Protein AF-A0ABD5AY60-F1 (afdb_monomer_lite)

pLDDT: mean 71.04, std 13.35, range [46.91, 95.56]

Sequence (109 aa):
MRAIISLFKIITLIFLLVILCYFVFKHVPVIKDAHWNPLNAYTQKNVDEEGYNIPPQGQKYVAEDNEILRNVPPNQARQFFNWIDKYEFMQVNAFSRMGYDNDYLIAER

InterPro domains:
  IPR032561 Protein of unknown function DUF4930 [PF16284] (26-108)

Radius of gyration: 26.91 Å; chains: 1; bounding box: 68×33×60 Å

Structure (mmCIF, N/CA/C/O backbone):
data_AF-A0ABD5AY60-F1
#
_entry.id   AF-A0ABD5AY60-F1
#
loop_
_atom_site.group_PDB
_atom_site.id
_atom_site.type_symbol
_atom_site.label_atom_id
_atom_site.label_alt_id
_atom_site.label_comp_id
_atom_site.label_asym_id
_atom_site.label_entity_id
_atom_site.label_seq_id
_atom_site.pdbx_PDB_ins_code
_atom_site.Cartn_x
_atom_site.Cartn_y
_atom_site.Cartn_z
_atom_site.occupancy
_atom_site.B_iso_or_equiv
_atom_site.auth_seq_id
_atom_site.auth_comp_id
_atom_site.auth_asym_id
_atom_site.auth_atom_id
_atom_site.pdbx_PDB_model_num
ATOM 1 N N . MET A 1 1 ? -41.419 8.955 35.424 1.00 60.62 1 MET A N 1
ATOM 2 C CA . MET A 1 1 ? -41.536 8.043 34.256 1.00 60.62 1 MET A CA 1
ATOM 3 C C . MET A 1 1 ? -41.484 8.756 32.905 1.00 60.62 1 MET A C 1
ATOM 5 O O . MET A 1 1 ? -40.620 8.396 32.122 1.00 60.62 1 MET A O 1
ATOM 9 N N . ARG A 1 2 ? -42.323 9.770 32.611 1.00 68.00 2 ARG A N 1
ATOM 10 C CA . ARG A 1 2 ? -42.321 10.446 31.288 1.00 68.00 2 ARG A CA 1
ATOM 11 C C . ARG A 1 2 ? -40.958 11.029 30.876 1.00 68.00 2 ARG A C 1
ATOM 13 O O . ARG A 1 2 ? -40.537 10.795 29.752 1.00 68.00 2 ARG A O 1
ATOM 20 N N . ALA A 1 3 ? -40.254 11.692 31.799 1.00 70.12 3 ALA A N 1
ATOM 21 C CA . ALA A 1 3 ? -38.938 12.286 31.535 1.00 70.12 3 ALA A CA 1
ATOM 22 C C . ALA A 1 3 ? -37.831 11.244 31.273 1.00 70.12 3 ALA A C 1
ATOM 24 O O . ALA A 1 3 ? -36.964 11.455 30.438 1.00 70.12 3 ALA A O 1
ATOM 25 N N . ILE A 1 4 ? -37.885 10.088 31.944 1.00 78.31 4 ILE A N 1
ATOM 26 C CA . ILE A 1 4 ? -36.923 8.987 31.752 1.00 78.31 4 ILE A CA 1
ATOM 27 C C . ILE A 1 4 ? -37.149 8.325 30.386 1.00 78.31 4 ILE A C 1
ATOM 29 O O . ILE A 1 4 ? -36.198 8.048 29.662 1.00 78.31 4 ILE A O 1
ATOM 33 N N . ILE A 1 5 ? -38.414 8.140 29.996 1.00 80.75 5 ILE A N 1
ATOM 34 C CA . ILE A 1 5 ? -38.780 7.583 28.687 1.00 80.75 5 ILE A CA 1
ATOM 35 C C . ILE A 1 5 ? -38.376 8.537 27.553 1.00 80.75 5 ILE A C 1
ATOM 37 O O . ILE A 1 5 ? -37.886 8.079 26.523 1.00 80.75 5 ILE A O 1
ATOM 41 N N . SER A 1 6 ? -38.537 9.857 27.719 1.00 78.94 6 SER A N 1
ATOM 42 C CA . SER A 1 6 ? -38.052 10.824 26.722 1.00 78.94 6 SER A CA 1
ATOM 43 C C . SER A 1 6 ? -36.527 10.843 26.622 1.00 78.94 6 SER A C 1
ATOM 45 O O . SER A 1 6 ? -36.001 10.971 25.522 1.00 78.94 6 SER A O 1
ATOM 47 N N . LEU A 1 7 ? -35.820 10.651 27.739 1.00 85.38 7 LEU A N 1
ATOM 48 C CA . LEU A 1 7 ? -34.358 10.552 27.760 1.00 85.38 7 LEU A CA 1
ATOM 49 C C . LEU A 1 7 ? -33.875 9.333 26.964 1.00 85.38 7 LEU A C 1
ATOM 51 O O . LEU A 1 7 ? -32.999 9.457 26.112 1.00 85.38 7 LEU A O 1
ATOM 55 N N . PHE A 1 8 ? -34.524 8.183 27.158 1.00 88.19 8 PHE A N 1
ATOM 56 C CA . PHE A 1 8 ? -34.232 6.968 26.396 1.00 88.19 8 PHE A CA 1
ATOM 57 C C . PHE A 1 8 ? -34.460 7.158 24.891 1.00 88.19 8 PHE A C 1
ATOM 59 O O . PHE A 1 8 ? -33.623 6.746 24.093 1.00 88.19 8 PHE A O 1
ATOM 66 N N . LYS A 1 9 ? -35.543 7.850 24.504 1.00 88.50 9 LYS A N 1
ATOM 67 C CA . LYS A 1 9 ? -35.836 8.173 23.097 1.00 88.50 9 LYS A CA 1
ATOM 68 C C . LYS A 1 9 ? -34.740 9.023 22.451 1.00 88.50 9 LYS A C 1
ATOM 70 O O . LYS A 1 9 ? -34.362 8.755 21.312 1.00 88.50 9 LYS A O 1
ATOM 75 N N . ILE A 1 10 ? -34.215 10.014 23.172 1.00 90.44 10 ILE A N 1
ATOM 76 C CA . ILE A 1 10 ? -33.127 10.873 22.681 1.00 90.44 10 ILE A CA 1
ATOM 77 C C . ILE A 1 10 ? -31.846 10.056 22.489 1.00 90.44 10 ILE A C 1
ATOM 79 O O . ILE A 1 10 ? -31.217 10.155 21.439 1.00 90.44 10 ILE A O 1
ATOM 83 N N . ILE A 1 11 ? -31.496 9.195 23.450 1.00 92.62 11 ILE A N 1
ATOM 84 C CA . ILE A 1 11 ? -30.321 8.317 23.334 1.00 92.62 11 ILE A CA 1
ATOM 85 C C . ILE A 1 11 ? -30.462 7.390 22.121 1.00 92.62 11 ILE A C 1
ATOM 87 O O . ILE A 1 11 ? -29.539 7.290 21.314 1.00 92.62 11 ILE A O 1
ATOM 91 N N . THR A 1 12 ? -31.626 6.757 21.941 1.00 92.44 12 THR A N 1
ATOM 92 C CA . THR A 1 12 ? -31.862 5.888 20.777 1.00 92.44 12 THR A CA 1
ATOM 93 C C . THR A 1 12 ? -31.796 6.646 19.455 1.00 92.44 12 THR A C 1
ATOM 95 O O . THR A 1 12 ? -31.283 6.106 18.482 1.00 92.44 12 THR A O 1
ATOM 98 N N . LEU A 1 13 ? -32.257 7.900 19.414 1.00 94.06 13 LEU A N 1
ATOM 99 C CA . LEU A 1 13 ? -32.186 8.739 18.218 1.00 94.06 13 LEU A CA 1
ATOM 100 C C . LEU A 1 13 ? -30.730 9.043 17.838 1.00 94.06 13 LEU A C 1
ATOM 102 O O . LEU A 1 13 ? -30.351 8.902 16.677 1.00 94.06 13 LEU A O 1
ATOM 106 N N . ILE A 1 14 ? -29.909 9.409 18.825 1.00 94.56 14 ILE A N 1
ATOM 107 C CA . ILE A 1 14 ? -28.476 9.664 18.630 1.00 94.56 14 ILE A CA 1
ATOM 108 C C . ILE A 1 14 ? -27.783 8.396 18.126 1.00 94.56 14 ILE A C 1
ATOM 110 O O . ILE A 1 14 ? -27.012 8.453 17.172 1.00 94.56 14 ILE A O 1
ATOM 114 N N . PHE A 1 15 ? -28.098 7.241 18.714 1.00 95.56 15 PHE A N 1
ATOM 115 C CA . PHE A 1 15 ? -27.517 5.965 18.302 1.00 95.56 15 PHE A CA 1
ATOM 116 C C . PHE A 1 15 ? -27.845 5.623 16.841 1.00 95.56 15 PHE A C 1
ATOM 118 O O . PHE A 1 15 ? -26.971 5.218 16.076 1.00 95.56 15 PHE A O 1
ATOM 125 N N . LEU A 1 16 ? -29.091 5.858 16.428 1.00 95.19 16 LEU A N 1
ATOM 126 C CA . LEU A 1 16 ? -29.543 5.637 15.055 1.00 95.19 16 LEU A CA 1
ATOM 127 C C . LEU A 1 16 ? -28.821 6.566 14.068 1.00 95.19 16 LEU A C 1
ATOM 129 O O . LEU A 1 16 ? -28.427 6.133 12.986 1.00 95.19 16 LEU A O 1
ATOM 133 N N . LEU A 1 17 ? -28.571 7.815 14.468 1.00 94.88 17 LEU A N 1
ATOM 134 C CA . LEU A 1 17 ? -27.812 8.781 13.675 1.00 94.88 17 LEU A CA 1
ATOM 135 C C . LEU A 1 17 ? -26.342 8.366 13.519 1.00 94.88 17 LEU A C 1
ATOM 137 O O . LEU A 1 17 ? -25.798 8.448 12.422 1.00 94.88 17 LEU A O 1
ATOM 141 N N . VAL A 1 18 ? -25.714 7.852 14.579 1.00 93.94 18 VAL A N 1
ATOM 142 C CA . VAL A 1 18 ? -24.339 7.326 14.514 1.00 93.94 18 VAL A CA 1
ATOM 143 C C . VAL A 1 18 ? -24.249 6.135 13.555 1.00 93.94 18 VAL A C 1
ATOM 145 O O . VAL A 1 18 ? -23.337 6.086 12.728 1.00 93.94 18 VAL A O 1
ATOM 148 N N . ILE A 1 19 ? -25.211 5.207 13.611 1.00 94.38 19 ILE A N 1
ATOM 149 C CA . ILE A 1 19 ? -25.277 4.073 12.675 1.00 94.38 19 ILE A CA 1
ATOM 150 C C . ILE A 1 19 ? -25.446 4.568 11.237 1.00 94.38 19 ILE A C 1
ATOM 152 O O . ILE A 1 19 ? -24.758 4.087 10.337 1.00 94.38 19 ILE A O 1
ATOM 156 N N . LEU A 1 20 ? -26.330 5.541 11.011 1.00 93.19 20 LEU A N 1
ATOM 157 C CA . LEU A 1 20 ? -26.532 6.129 9.690 1.00 93.19 20 LEU A CA 1
ATOM 158 C C . LEU A 1 20 ? -25.224 6.726 9.150 1.00 93.19 20 LEU A C 1
ATOM 160 O O . LEU A 1 20 ? -24.831 6.415 8.027 1.00 93.19 20 LEU A O 1
ATOM 164 N N . CYS A 1 21 ? -24.519 7.518 9.961 1.00 90.69 21 CYS A N 1
ATOM 165 C CA . CYS A 1 21 ? -23.216 8.075 9.599 1.00 90.69 21 CYS A CA 1
ATOM 166 C C . CYS A 1 21 ? -22.211 6.974 9.241 1.00 90.69 21 CYS A C 1
ATOM 168 O O . CYS A 1 21 ? -21.549 7.070 8.210 1.00 90.69 21 CYS A O 1
ATOM 170 N N . TYR A 1 22 ? -22.135 5.900 10.032 1.00 89.81 22 TYR A N 1
ATOM 171 C CA . TYR A 1 22 ? -21.273 4.754 9.730 1.00 89.81 22 TYR A CA 1
ATOM 172 C C . TYR A 1 22 ? -21.577 4.150 8.349 1.00 89.81 22 TYR A C 1
ATOM 174 O O . TYR A 1 22 ? -20.660 3.913 7.558 1.00 89.81 22 TYR A O 1
ATOM 182 N N . PHE A 1 23 ? -22.857 3.945 8.024 1.00 88.94 23 PHE A N 1
ATOM 183 C CA . PHE A 1 23 ? -23.264 3.431 6.714 1.00 88.94 23 PHE A CA 1
ATOM 184 C C . PHE A 1 23 ? -22.885 4.378 5.574 1.00 88.94 23 PHE A C 1
ATOM 186 O O . PHE A 1 23 ? -22.384 3.920 4.546 1.00 88.94 23 PHE A O 1
ATOM 193 N N . VAL A 1 24 ? -23.073 5.686 5.763 1.00 88.12 24 VAL A N 1
ATOM 194 C CA . VAL A 1 24 ? -22.691 6.711 4.783 1.00 88.12 24 VAL A CA 1
ATOM 195 C C . VAL A 1 24 ? -21.185 6.673 4.517 1.00 88.12 24 VAL A C 1
ATOM 197 O O . VAL A 1 24 ? -20.778 6.568 3.360 1.00 88.12 24 VAL A O 1
ATOM 200 N N . PHE A 1 25 ? -20.363 6.667 5.571 1.00 84.12 25 PHE A N 1
ATOM 201 C CA . PHE A 1 25 ? -18.904 6.590 5.451 1.00 84.12 25 PHE A CA 1
ATOM 202 C C . PHE A 1 25 ? -18.419 5.309 4.764 1.00 84.12 25 PHE A C 1
ATOM 204 O O . PHE A 1 25 ? -17.379 5.326 4.109 1.00 84.12 25 PHE A O 1
ATOM 211 N N . LYS A 1 26 ? -19.153 4.201 4.897 1.00 83.31 26 LYS A N 1
ATOM 212 C CA . LYS A 1 26 ? -18.753 2.898 4.352 1.00 83.31 26 LYS A CA 1
ATOM 213 C C . LYS A 1 26 ? -19.233 2.641 2.922 1.00 83.31 26 LYS A C 1
ATOM 215 O O . LYS A 1 26 ? -18.525 1.991 2.156 1.00 83.31 26 LYS A O 1
ATOM 220 N N . HIS A 1 27 ? -20.436 3.091 2.566 1.00 83.00 27 HIS A N 1
ATOM 221 C CA . HIS A 1 27 ? -21.110 2.654 1.336 1.00 83.00 27 HIS A CA 1
ATOM 222 C C . HIS A 1 27 ? -21.262 3.737 0.266 1.00 83.00 27 HIS A C 1
ATOM 224 O O . HIS A 1 27 ? -21.440 3.390 -0.901 1.00 83.00 27 HIS A O 1
ATOM 230 N N . VAL A 1 28 ? -21.181 5.026 0.611 1.00 85.75 28 VAL A N 1
ATOM 231 C CA . VAL A 1 28 ? -21.293 6.100 -0.387 1.00 85.75 28 VAL A CA 1
ATOM 232 C C . VAL A 1 28 ? -19.946 6.269 -1.094 1.00 85.75 28 VAL A C 1
ATOM 234 O O . VAL A 1 28 ? -18.992 6.658 -0.430 1.00 85.75 28 VAL A O 1
ATOM 237 N N . PRO A 1 29 ? -19.831 6.037 -2.415 1.00 72.88 29 PRO A N 1
ATOM 238 C CA . PRO A 1 29 ? -18.540 5.982 -3.110 1.00 72.88 29 PRO A CA 1
ATOM 239 C C . PRO A 1 29 ? -17.716 7.273 -2.971 1.00 72.88 29 PRO A C 1
ATOM 241 O O . PRO A 1 29 ? -16.550 7.215 -2.605 1.00 72.88 29 PRO A O 1
ATOM 244 N N . VAL A 1 30 ? -18.347 8.446 -3.120 1.00 79.25 30 VAL A N 1
ATOM 245 C CA . VAL A 1 30 ? -17.686 9.763 -2.975 1.00 79.25 30 VAL A CA 1
ATOM 246 C C . VAL A 1 30 ? -17.052 9.962 -1.592 1.00 79.25 30 VAL A C 1
ATOM 248 O O . VAL A 1 30 ? -16.033 10.631 -1.466 1.00 79.25 30 VAL A O 1
ATOM 251 N N . ILE A 1 31 ? -17.658 9.393 -0.547 1.00 77.25 31 ILE A N 1
ATOM 252 C CA . ILE A 1 31 ? -17.216 9.558 0.844 1.00 77.25 31 ILE A CA 1
ATOM 253 C C . ILE A 1 31 ? -16.280 8.413 1.244 1.00 77.25 31 ILE A C 1
ATOM 255 O O . ILE A 1 31 ? -15.279 8.635 1.921 1.00 77.25 31 ILE A O 1
ATOM 259 N N . LYS A 1 32 ? -16.571 7.189 0.797 1.00 75.81 32 LYS A N 1
ATOM 260 C CA . LYS A 1 32 ? -15.767 5.984 1.021 1.00 75.81 32 LYS A CA 1
ATOM 261 C C . LYS A 1 32 ? -14.341 6.170 0.503 1.00 75.81 32 LYS A C 1
ATOM 263 O O . LYS A 1 32 ? -13.400 5.864 1.224 1.00 75.81 32 LYS A O 1
ATOM 268 N N . ASP A 1 33 ? -14.199 6.733 -0.695 1.00 74.12 33 ASP A N 1
ATOM 269 C CA . ASP A 1 33 ? -12.903 6.911 -1.358 1.00 74.12 33 ASP A CA 1
ATOM 270 C C . ASP A 1 33 ? -12.220 8.249 -0.996 1.00 74.12 33 ASP A C 1
ATOM 272 O O . ASP A 1 33 ? -11.126 8.548 -1.474 1.00 74.12 33 ASP A O 1
ATOM 276 N N . ALA A 1 34 ? -12.827 9.064 -0.122 1.00 77.56 34 ALA A N 1
ATOM 277 C CA . ALA A 1 34 ? -12.248 10.333 0.306 1.00 77.56 34 ALA A CA 1
ATOM 278 C C . ALA A 1 34 ? -11.008 10.136 1.203 1.00 77.56 34 ALA A C 1
ATOM 280 O O . ALA A 1 34 ? -10.984 9.267 2.077 1.00 77.56 34 ALA A O 1
ATOM 281 N N . HIS A 1 35 ? -9.989 10.993 1.038 1.00 69.50 35 HIS A N 1
ATOM 282 C CA . HIS A 1 35 ? -8.725 10.950 1.803 1.00 69.50 35 HIS A CA 1
ATOM 283 C C . HIS A 1 35 ? -8.867 11.377 3.285 1.00 69.50 35 HIS A C 1
ATOM 285 O O . HIS A 1 35 ? -7.960 11.209 4.087 1.00 69.50 35 HIS A O 1
ATOM 291 N N . TRP A 1 36 ? -10.011 11.918 3.691 1.00 79.06 36 TRP A N 1
ATOM 292 C CA . TRP A 1 36 ? -10.261 12.271 5.093 1.00 79.06 36 TRP A CA 1
ATOM 293 C C . TRP A 1 36 ? -11.112 11.229 5.830 1.00 79.06 36 TRP A C 1
ATOM 295 O O . TRP A 1 36 ? -11.373 11.394 7.020 1.00 79.06 36 TRP A O 1
ATOM 305 N N . ASN A 1 37 ? -11.586 10.179 5.146 1.00 80.50 37 ASN A N 1
ATOM 306 C CA . ASN A 1 37 ? -12.520 9.229 5.736 1.00 80.50 37 ASN A CA 1
ATOM 307 C C . ASN A 1 37 ? -11.798 8.289 6.721 1.00 80.50 37 ASN A C 1
ATOM 309 O O . ASN A 1 37 ? -10.996 7.462 6.294 1.00 80.50 37 ASN A O 1
ATOM 313 N N . PRO A 1 38 ? -12.119 8.337 8.026 1.00 69.69 38 PRO A N 1
ATOM 314 C CA . PRO A 1 38 ? -11.440 7.530 9.041 1.00 69.69 38 PRO A CA 1
ATOM 315 C C . PRO A 1 38 ? -11.739 6.026 8.935 1.00 69.69 38 PRO A C 1
ATOM 317 O O . PRO A 1 38 ? -11.028 5.221 9.529 1.00 69.69 38 PRO A O 1
ATOM 320 N N . LEU A 1 39 ? -12.796 5.635 8.210 1.00 76.88 39 LEU A N 1
ATOM 321 C CA . LEU A 1 39 ? -13.114 4.231 7.923 1.00 76.88 39 LEU A CA 1
ATOM 322 C C . LEU A 1 39 ? -12.455 3.724 6.638 1.00 76.88 39 LEU A C 1
ATOM 324 O O . LEU A 1 39 ? -12.512 2.522 6.363 1.00 76.88 39 LEU A O 1
ATOM 328 N N . ASN A 1 40 ? -11.858 4.616 5.846 1.00 70.12 40 ASN A N 1
ATOM 329 C CA . ASN A 1 40 ? -11.044 4.214 4.718 1.00 70.12 40 ASN A CA 1
ATOM 330 C C . ASN A 1 40 ? -9.751 3.649 5.303 1.00 70.12 40 ASN A C 1
ATOM 332 O O . ASN A 1 40 ? -8.871 4.379 5.756 1.00 70.12 40 ASN A O 1
ATOM 336 N N . ALA A 1 41 ? -9.675 2.320 5.376 1.00 59.34 41 ALA A N 1
ATOM 337 C CA . ALA A 1 41 ? -8.415 1.649 5.604 1.00 59.34 41 ALA A CA 1
ATOM 338 C C . ALA A 1 41 ? -7.554 1.974 4.387 1.00 59.34 41 ALA A C 1
ATOM 340 O O . ALA A 1 41 ? -7.622 1.277 3.373 1.00 59.34 41 ALA A O 1
ATOM 341 N N . TYR A 1 42 ? -6.778 3.056 4.481 1.00 54.12 42 TYR A N 1
ATOM 342 C CA . TYR A 1 42 ? -5.660 3.288 3.593 1.00 54.12 42 TYR A CA 1
ATOM 343 C C . TYR A 1 42 ? -4.803 2.036 3.707 1.00 54.12 42 TYR A C 1
ATOM 345 O O . TYR A 1 42 ? -3.957 1.896 4.587 1.00 54.12 42 TYR A O 1
ATOM 353 N N . THR A 1 43 ? -5.006 1.106 2.780 1.00 52.72 43 THR A N 1
ATOM 354 C CA . THR A 1 43 ? -3.853 0.439 2.220 1.00 52.72 43 THR A CA 1
ATOM 355 C C . THR A 1 43 ? -3.089 1.612 1.643 1.00 52.72 43 THR A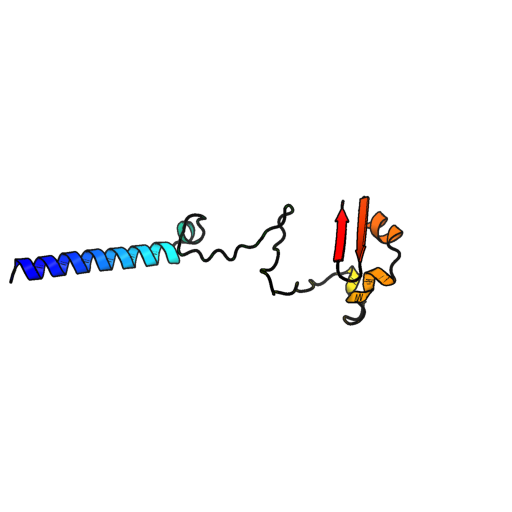 C 1
ATOM 357 O O . THR A 1 43 ? -3.459 2.113 0.581 1.00 52.72 43 THR A O 1
ATOM 360 N N . GLN A 1 44 ? -2.154 2.171 2.419 1.00 49.34 44 GLN A N 1
ATOM 361 C CA . GLN A 1 44 ? -1.128 3.035 1.876 1.00 49.34 44 GLN A CA 1
ATOM 362 C C . GLN A 1 44 ? -0.497 2.178 0.790 1.00 49.34 44 GLN A C 1
ATOM 364 O O . GLN A 1 44 ? 0.344 1.321 1.050 1.00 49.34 44 GLN A O 1
ATOM 369 N N . LYS A 1 45 ? -1.003 2.330 -0.432 1.00 53.00 45 LYS A N 1
ATOM 370 C CA . LYS A 1 45 ? -0.234 2.051 -1.618 1.00 53.00 45 LYS A CA 1
ATOM 371 C C . LYS A 1 45 ? 0.877 3.066 -1.477 1.00 53.00 45 LYS A C 1
ATOM 373 O O . LYS A 1 45 ? 0.650 4.253 -1.678 1.00 53.00 45 LYS A O 1
ATOM 378 N N . ASN A 1 46 ? 1.994 2.627 -0.913 1.00 53.81 46 ASN A N 1
ATOM 379 C CA . ASN A 1 46 ? 3.205 3.413 -0.950 1.00 53.81 46 ASN A CA 1
ATOM 380 C C . ASN A 1 46 ? 3.471 3.527 -2.439 1.00 53.81 46 ASN A C 1
ATOM 382 O O . ASN A 1 46 ? 3.714 2.521 -3.085 1.00 53.81 46 ASN A O 1
ATOM 386 N N . VAL A 1 47 ? 3.202 4.687 -3.010 1.00 57.19 47 VAL A N 1
ATOM 387 C CA . VAL A 1 47 ? 3.421 4.904 -4.428 1.00 57.19 47 VAL A CA 1
ATOM 388 C C . VAL A 1 47 ? 4.791 5.550 -4.527 1.00 57.19 47 VAL A C 1
ATOM 390 O O . VAL A 1 47 ? 5.062 6.478 -3.762 1.00 57.19 47 VAL A O 1
ATOM 393 N N . ASP A 1 48 ? 5.674 5.019 -5.367 1.00 58.28 48 ASP A N 1
ATOM 394 C CA . ASP A 1 48 ? 6.947 5.689 -5.625 1.00 58.28 48 ASP A CA 1
ATOM 395 C C . ASP A 1 48 ? 6.728 7.006 -6.392 1.00 58.28 48 ASP A C 1
ATOM 397 O O . ASP A 1 48 ? 5.610 7.346 -6.793 1.00 58.28 48 ASP A O 1
ATOM 401 N N . GLU A 1 49 ? 7.804 7.773 -6.572 1.00 51.56 49 GLU A N 1
ATOM 402 C CA . GLU A 1 49 ? 7.779 9.065 -7.272 1.00 51.56 49 GLU A CA 1
ATOM 403 C C . GLU A 1 49 ? 7.291 8.951 -8.732 1.00 51.56 49 GLU A C 1
ATOM 405 O O . GLU A 1 49 ? 6.883 9.952 -9.322 1.00 51.56 49 GLU A O 1
ATOM 410 N N . GLU A 1 50 ? 7.262 7.738 -9.292 1.00 50.47 50 GLU A N 1
ATOM 411 C CA . GLU A 1 50 ? 6.832 7.436 -10.658 1.00 50.47 50 GLU A CA 1
ATOM 412 C C . GLU A 1 50 ? 5.401 6.872 -10.749 1.00 50.47 50 GLU A C 1
ATOM 414 O O . GLU A 1 50 ? 4.875 6.689 -11.850 1.00 50.47 50 GLU A O 1
ATOM 419 N N . GLY A 1 51 ? 4.719 6.651 -9.620 1.00 51.78 51 GLY A N 1
ATOM 420 C CA . GLY A 1 51 ? 3.328 6.196 -9.605 1.00 51.78 51 GLY A CA 1
ATOM 421 C C . GLY A 1 51 ? 3.135 4.678 -9.465 1.00 51.78 51 GLY A C 1
ATOM 422 O O . GLY A 1 51 ? 1.996 4.205 -9.571 1.00 51.78 51 GLY A O 1
ATOM 423 N N . TYR A 1 52 ? 4.189 3.906 -9.190 1.00 54.62 52 TYR A N 1
ATOM 424 C CA . TYR A 1 52 ? 4.101 2.455 -9.006 1.00 54.62 52 TYR A CA 1
ATOM 425 C C . TYR A 1 52 ? 3.803 2.058 -7.562 1.00 54.62 52 TYR A C 1
ATOM 427 O O . TYR A 1 52 ? 4.304 2.634 -6.600 1.00 54.62 52 TYR A O 1
ATOM 435 N N . ASN A 1 53 ? 2.979 1.018 -7.404 1.00 58.44 53 ASN A N 1
ATOM 436 C CA . ASN A 1 53 ? 2.585 0.506 -6.094 1.00 58.44 53 ASN A CA 1
ATOM 437 C C . ASN A 1 53 ? 3.738 -0.276 -5.447 1.00 58.44 53 ASN A C 1
ATOM 439 O O . ASN A 1 53 ? 3.985 -1.431 -5.792 1.00 58.44 53 ASN A O 1
ATOM 443 N N . ILE A 1 54 ? 4.380 0.321 -4.453 1.00 60.69 54 ILE A N 1
ATOM 444 C CA . ILE A 1 54 ? 5.326 -0.330 -3.553 1.00 60.69 54 ILE A CA 1
ATOM 445 C C . ILE A 1 54 ? 4.528 -1.249 -2.607 1.00 60.69 54 ILE A C 1
ATOM 447 O O . ILE A 1 54 ? 3.632 -0.783 -1.885 1.00 60.69 54 ILE A O 1
ATOM 451 N N . PRO A 1 55 ? 4.831 -2.558 -2.578 1.00 54.78 55 PRO A N 1
ATOM 452 C CA . PRO A 1 55 ? 4.188 -3.489 -1.666 1.00 54.78 55 PRO A CA 1
ATOM 453 C C . PRO A 1 55 ? 4.454 -3.091 -0.206 1.00 54.78 55 PRO A C 1
ATOM 455 O O . PRO A 1 55 ? 5.564 -2.669 0.132 1.00 54.78 55 PRO A O 1
ATOM 458 N N . PRO A 1 56 ? 3.475 -3.246 0.700 1.00 56.75 56 PRO A N 1
ATOM 459 C CA . PRO A 1 56 ? 3.711 -3.041 2.124 1.00 56.75 56 PRO A CA 1
ATOM 460 C C . PRO A 1 56 ? 4.779 -4.023 2.636 1.00 56.75 56 PRO A C 1
ATOM 462 O O . PRO A 1 56 ? 4.879 -5.157 2.158 1.00 56.75 56 PRO A O 1
ATOM 465 N N . GLN A 1 57 ? 5.584 -3.576 3.607 1.00 52.78 57 GLN A N 1
ATOM 466 C CA . GLN A 1 57 ? 6.722 -4.327 4.153 1.00 52.78 57 GLN A CA 1
ATOM 467 C C . GLN A 1 57 ? 6.350 -5.793 4.443 1.00 52.78 57 GLN A C 1
ATOM 469 O O . GLN A 1 57 ? 5.431 -6.074 5.209 1.00 52.78 57 GLN A O 1
ATOM 474 N N . GLY A 1 58 ? 7.072 -6.727 3.812 1.00 54.00 58 GLY A N 1
ATOM 475 C CA . GLY A 1 58 ? 6.853 -8.174 3.937 1.00 54.00 58 GLY A CA 1
ATOM 476 C C . GLY A 1 58 ? 6.093 -8.831 2.778 1.00 54.00 58 GLY A C 1
ATOM 477 O O . GLY A 1 58 ? 6.045 -10.061 2.719 1.00 54.00 58 GLY A O 1
ATOM 478 N N . GLN A 1 59 ? 5.544 -8.063 1.832 1.00 50.66 59 GLN A N 1
ATOM 479 C CA . GLN A 1 59 ? 4.974 -8.611 0.597 1.00 50.66 59 GLN A CA 1
ATOM 480 C C . GLN A 1 59 ? 6.026 -8.669 -0.517 1.00 50.66 59 GLN A C 1
ATOM 482 O O . GLN A 1 59 ? 6.779 -7.725 -0.740 1.00 50.66 59 GLN A O 1
ATOM 487 N N . LYS A 1 60 ? 6.099 -9.813 -1.205 1.00 50.91 60 LYS A N 1
ATOM 488 C CA . LYS A 1 60 ? 7.000 -10.018 -2.346 1.00 50.91 60 LYS A CA 1
ATOM 489 C C . LYS A 1 60 ? 6.370 -9.407 -3.592 1.00 50.91 60 LYS A C 1
ATOM 491 O O . LYS A 1 60 ? 5.176 -9.593 -3.813 1.00 50.91 60 LYS A O 1
ATOM 496 N N . TYR A 1 61 ? 7.178 -8.746 -4.417 1.00 53.75 61 TYR A N 1
ATOM 497 C CA . TYR A 1 61 ? 6.775 -8.388 -5.773 1.00 53.75 61 TYR A CA 1
ATOM 498 C C . TYR A 1 61 ? 6.293 -9.646 -6.500 1.00 53.75 61 TYR A C 1
ATOM 500 O O . TYR A 1 61 ? 6.973 -10.678 -6.495 1.00 53.75 61 TYR A O 1
ATOM 508 N N . VAL A 1 62 ? 5.100 -9.575 -7.087 1.00 55.47 62 VAL A N 1
ATOM 509 C CA . VAL A 1 62 ? 4.655 -10.585 -8.043 1.00 55.47 62 VAL A CA 1
ATOM 510 C C . VAL A 1 62 ? 5.344 -10.228 -9.350 1.00 55.47 62 VAL A C 1
ATOM 512 O O . VAL A 1 62 ? 5.171 -9.11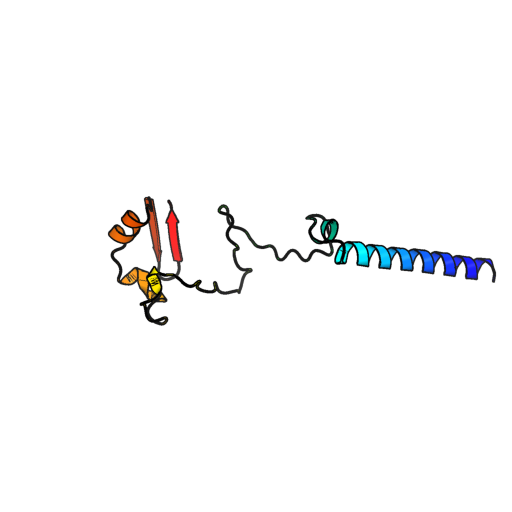8 -9.843 1.00 55.47 62 VAL A O 1
ATOM 515 N N . ALA A 1 63 ? 6.182 -11.130 -9.858 1.00 56.84 63 ALA A N 1
ATOM 516 C CA . ALA A 1 63 ? 6.788 -10.948 -11.167 1.00 56.84 63 ALA A CA 1
ATOM 517 C C . ALA A 1 63 ? 5.660 -10.910 -12.202 1.00 56.84 63 ALA A C 1
ATOM 519 O O .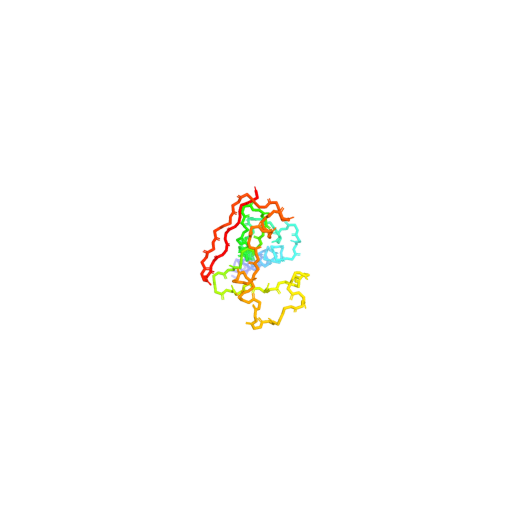 ALA A 1 63 ? 4.944 -11.896 -12.370 1.00 56.84 63 ALA A O 1
ATOM 520 N N . GLU A 1 64 ? 5.467 -9.751 -12.821 1.00 60.47 64 GLU A N 1
ATOM 521 C CA . GLU A 1 64 ? 4.533 -9.581 -13.927 1.00 60.47 64 GLU A CA 1
ATOM 522 C C . GLU A 1 64 ? 5.068 -10.316 -15.161 1.00 60.47 64 GLU A C 1
ATOM 524 O O . GLU A 1 64 ? 6.284 -10.491 -15.312 1.00 60.47 64 GLU A O 1
ATOM 529 N N . ASP A 1 65 ? 4.166 -10.769 -16.032 1.00 60.91 65 ASP A N 1
ATOM 530 C CA . ASP A 1 65 ? 4.554 -11.444 -17.268 1.00 60.91 65 ASP A CA 1
ATOM 531 C C . ASP A 1 65 ? 5.378 -10.482 -18.134 1.00 60.91 65 ASP A C 1
ATOM 533 O O . ASP A 1 65 ? 4.867 -9.518 -18.701 1.00 60.91 65 ASP A O 1
ATOM 537 N N . ASN A 1 66 ? 6.682 -10.743 -18.219 1.00 64.88 66 ASN A N 1
ATOM 538 C CA . ASN A 1 66 ? 7.624 -9.925 -18.966 1.00 64.88 66 ASN A CA 1
ATOM 539 C C . ASN A 1 66 ? 8.029 -10.647 -20.254 1.00 64.88 66 ASN A C 1
ATOM 541 O O . ASN A 1 66 ? 8.556 -11.763 -20.216 1.00 64.88 66 ASN A O 1
ATOM 545 N N . GLU A 1 67 ? 7.839 -9.989 -21.397 1.00 70.94 67 GLU A N 1
ATOM 546 C CA . GLU A 1 67 ? 8.218 -10.517 -22.710 1.00 70.94 67 GLU A CA 1
ATOM 547 C C . GLU A 1 67 ? 9.711 -10.874 -22.804 1.00 70.94 67 GLU A C 1
ATOM 549 O O . GLU A 1 67 ? 10.066 -11.854 -23.461 1.00 70.94 67 GLU A O 1
ATOM 554 N N . ILE A 1 68 ? 10.571 -10.149 -22.084 1.00 68.62 68 ILE A N 1
ATOM 555 C CA . ILE A 1 68 ? 12.023 -10.371 -22.011 1.00 68.62 68 ILE A CA 1
ATOM 556 C C . ILE A 1 68 ? 12.341 -11.694 -21.298 1.00 68.62 68 ILE A C 1
ATOM 558 O O . ILE A 1 68 ? 13.263 -12.413 -21.681 1.00 68.62 68 ILE A O 1
ATOM 562 N N . LEU A 1 69 ? 11.557 -12.044 -20.273 1.00 71.50 69 LEU A N 1
ATOM 563 C CA . LEU A 1 69 ? 11.757 -13.248 -19.460 1.00 71.50 69 LEU A CA 1
ATOM 564 C C . LEU A 1 69 ? 10.894 -14.430 -19.921 1.00 71.50 69 LEU A C 1
ATOM 566 O O . LEU A 1 69 ? 11.006 -15.516 -19.356 1.00 71.50 69 LEU A O 1
ATOM 570 N N . ARG A 1 70 ? 10.076 -14.263 -20.970 1.00 73.94 70 ARG A N 1
ATOM 571 C CA . ARG A 1 70 ? 9.109 -15.273 -21.437 1.00 73.94 70 ARG A CA 1
ATOM 572 C C . ARG A 1 70 ? 9.748 -16.617 -21.795 1.00 73.94 70 ARG A C 1
ATOM 574 O O . ARG A 1 70 ? 9.125 -17.660 -21.629 1.00 73.94 70 ARG A O 1
ATOM 581 N N . ASN A 1 71 ? 10.991 -16.587 -22.273 1.00 77.00 71 ASN A N 1
ATOM 582 C CA . ASN A 1 71 ? 11.751 -17.777 -22.663 1.00 77.00 71 ASN A CA 1
ATOM 583 C C . ASN A 1 71 ? 12.813 -18.176 -21.623 1.00 77.00 71 ASN A C 1
ATOM 585 O O . ASN A 1 71 ? 13.633 -19.055 -21.885 1.00 77.00 71 ASN A O 1
ATOM 589 N N . VAL A 1 72 ? 12.827 -17.525 -20.458 1.00 74.44 72 VAL A N 1
ATOM 590 C CA . VAL A 1 72 ? 13.801 -17.772 -19.397 1.00 74.44 72 VAL A CA 1
ATOM 591 C C . VAL A 1 72 ? 13.161 -18.679 -18.344 1.00 74.44 72 VAL A C 1
ATOM 593 O O . VAL A 1 72 ? 12.105 -18.340 -17.807 1.00 74.44 72 VAL A O 1
ATOM 596 N N . PRO A 1 73 ? 13.776 -19.823 -17.991 1.00 76.50 73 PRO A N 1
ATOM 597 C CA . PRO A 1 73 ? 13.279 -20.654 -16.904 1.00 76.50 73 PRO A CA 1
ATOM 598 C C . PRO A 1 73 ? 13.142 -19.839 -15.605 1.00 76.50 73 PRO A C 1
ATOM 600 O O . PRO A 1 73 ? 14.080 -19.122 -15.249 1.00 76.50 73 PRO A O 1
ATOM 603 N N . PRO A 1 74 ? 12.053 -19.986 -14.827 1.00 69.94 74 PRO A N 1
ATOM 604 C CA . PRO A 1 74 ? 11.837 -19.195 -13.608 1.00 69.94 74 PRO A CA 1
ATOM 605 C C . PRO A 1 74 ? 12.998 -19.264 -12.604 1.00 69.94 74 PRO A C 1
ATOM 607 O O . PRO A 1 74 ? 13.337 -18.279 -11.952 1.00 69.94 74 PRO A O 1
ATOM 610 N N . ASN A 1 75 ? 13.664 -20.420 -12.523 1.00 71.50 75 ASN A N 1
ATOM 611 C CA . ASN A 1 75 ? 14.827 -20.629 -11.656 1.00 71.50 75 ASN A CA 1
ATOM 612 C C . ASN A 1 75 ? 16.073 -19.847 -12.112 1.00 71.50 75 ASN A C 1
ATOM 614 O O . ASN A 1 75 ? 16.942 -19.563 -11.294 1.00 71.50 75 ASN A O 1
ATOM 618 N N . GLN A 1 76 ? 16.158 -19.494 -13.398 1.00 69.12 76 GLN A N 1
ATOM 619 C CA . GLN A 1 76 ? 17.248 -18.714 -13.998 1.00 69.12 76 GLN A CA 1
ATOM 620 C C . GLN A 1 76 ? 16.900 -17.227 -14.125 1.00 69.12 76 GLN A C 1
ATOM 622 O O . GLN A 1 76 ? 17.803 -16.399 -14.222 1.00 69.12 76 GLN A O 1
ATOM 627 N N . ALA A 1 77 ? 15.614 -16.870 -14.058 1.00 71.88 77 ALA A N 1
ATOM 628 C CA . ALA A 1 77 ? 15.150 -15.487 -14.146 1.00 71.88 77 ALA A CA 1
ATOM 629 C C . ALA A 1 77 ? 15.777 -14.591 -13.065 1.00 71.88 77 ALA A C 1
ATOM 631 O O . ALA A 1 77 ? 16.137 -13.452 -13.340 1.00 71.88 77 ALA A O 1
ATOM 632 N N . ARG A 1 78 ? 16.023 -15.127 -11.860 1.00 68.69 78 ARG A N 1
ATOM 633 C CA . ARG A 1 78 ? 16.741 -14.400 -10.792 1.00 68.69 78 ARG A CA 1
ATOM 634 C C . ARG A 1 78 ? 18.173 -14.035 -11.160 1.00 68.69 78 ARG A C 1
ATOM 636 O O . ARG A 1 78 ? 18.707 -13.066 -10.644 1.00 68.69 78 ARG A O 1
ATOM 643 N N . GLN A 1 79 ? 18.794 -14.826 -12.025 1.00 72.88 79 GLN A N 1
ATOM 644 C CA . GLN A 1 79 ? 20.151 -14.594 -12.484 1.00 72.88 79 GLN A CA 1
ATOM 645 C C . GLN A 1 79 ? 20.179 -13.857 -13.818 1.00 72.88 79 GLN A C 1
ATOM 647 O O . GLN A 1 79 ? 21.276 -13.631 -14.288 1.00 72.88 79 GLN A O 1
ATOM 652 N N . PHE A 1 80 ? 19.042 -13.475 -14.425 1.00 76.00 80 PHE A N 1
ATOM 653 C CA . PHE A 1 80 ? 18.951 -12.828 -15.749 1.00 76.00 80 PHE A CA 1
ATOM 654 C C . PHE A 1 80 ? 20.056 -11.790 -16.002 1.00 76.00 80 PHE A C 1
ATOM 656 O O . PHE A 1 80 ? 20.828 -11.897 -16.952 1.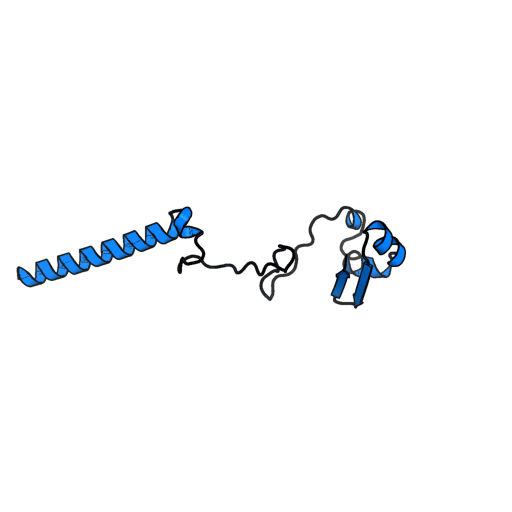00 76.00 80 PHE A O 1
ATOM 663 N N . PHE A 1 81 ? 20.222 -10.853 -15.072 1.00 73.25 81 PHE A N 1
ATOM 664 C CA . PHE A 1 81 ? 21.217 -9.789 -15.185 1.00 73.25 81 PHE A CA 1
ATOM 665 C C . PHE A 1 81 ? 22.680 -10.262 -15.113 1.00 73.25 81 PHE A C 1
ATOM 667 O O . PHE A 1 81 ? 23.571 -9.503 -15.469 1.00 73.25 81 PHE A O 1
ATOM 674 N N . ASN A 1 82 ? 22.967 -11.494 -14.693 1.00 74.12 82 ASN A N 1
ATOM 675 C CA . ASN A 1 82 ? 24.330 -12.033 -14.629 1.00 74.12 82 ASN A CA 1
ATOM 676 C C . ASN A 1 82 ? 24.856 -12.546 -15.976 1.00 74.12 82 ASN A C 1
ATOM 678 O O . ASN A 1 82 ? 26.065 -12.707 -16.113 1.00 74.12 82 ASN A O 1
ATOM 682 N N . TRP A 1 83 ? 23.983 -12.822 -16.948 1.00 75.88 83 TRP A N 1
ATOM 683 C CA . TRP A 1 83 ? 24.360 -13.438 -18.231 1.00 75.88 83 TRP A CA 1
ATOM 684 C C . TRP A 1 83 ? 23.980 -12.609 -19.456 1.00 75.88 83 TRP A C 1
ATOM 686 O O . TRP A 1 83 ? 24.435 -12.933 -20.550 1.00 75.88 83 TRP A O 1
ATOM 696 N N . ILE A 1 84 ? 23.205 -11.534 -19.299 1.00 78.50 84 ILE A N 1
ATOM 697 C CA . ILE A 1 84 ? 22.990 -10.566 -20.380 1.00 78.50 84 ILE A CA 1
ATOM 698 C C . ILE A 1 84 ? 24.141 -9.563 -20.480 1.00 78.50 84 ILE A C 1
ATOM 700 O O . ILE A 1 84 ? 24.763 -9.204 -19.474 1.00 78.50 84 ILE A O 1
ATOM 704 N N . ASP A 1 85 ? 24.362 -9.039 -21.685 1.00 81.38 85 ASP A N 1
ATOM 705 C CA . ASP A 1 85 ? 25.174 -7.841 -21.868 1.00 81.38 85 ASP A CA 1
ATOM 706 C C . ASP A 1 85 ? 24.406 -6.623 -21.327 1.00 81.38 85 ASP A C 1
ATOM 708 O O . ASP A 1 85 ? 23.405 -6.168 -21.883 1.00 81.38 85 ASP A O 1
ATOM 712 N N . LYS A 1 86 ? 24.875 -6.104 -20.191 1.00 77.19 86 LYS A N 1
ATOM 713 C CA . LYS A 1 86 ? 24.259 -4.967 -19.494 1.00 77.19 86 LYS A CA 1
ATOM 714 C C . LYS A 1 86 ? 24.383 -3.678 -2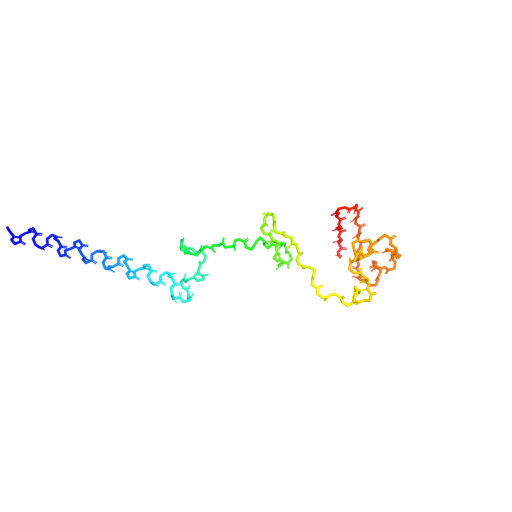0.296 1.00 77.19 86 LYS A C 1
ATOM 716 O O . LYS A 1 86 ? 23.497 -2.835 -20.215 1.00 77.19 86 LYS A O 1
ATOM 721 N N . TYR A 1 87 ? 25.464 -3.524 -21.058 1.00 73.12 87 TYR A N 1
ATOM 722 C CA . TYR A 1 87 ? 25.705 -2.337 -21.867 1.00 73.12 87 TYR A CA 1
ATOM 723 C C . TYR A 1 87 ? 24.741 -2.295 -23.053 1.00 73.12 87 TYR A C 1
ATOM 725 O O . TYR A 1 87 ? 24.095 -1.272 -23.282 1.00 73.12 87 TYR A O 1
ATOM 733 N N . GLU A 1 88 ? 24.569 -3.425 -23.742 1.00 79.44 88 GLU A N 1
ATOM 734 C CA . GLU A 1 88 ? 23.568 -3.564 -24.804 1.00 79.44 88 GLU A CA 1
ATOM 735 C C . GLU A 1 88 ? 22.146 -3.370 -24.256 1.00 79.44 88 GLU A C 1
ATOM 737 O O . GLU A 1 88 ? 21.366 -2.580 -24.793 1.00 79.44 88 GLU A O 1
ATOM 742 N N . PHE A 1 89 ? 21.825 -4.012 -23.128 1.00 79.75 89 PHE A N 1
ATOM 743 C CA . PHE A 1 89 ? 20.521 -3.877 -22.481 1.00 79.75 89 PHE A CA 1
ATOM 744 C C . PHE A 1 89 ? 20.206 -2.423 -22.093 1.00 79.75 89 PHE A C 1
ATOM 746 O O . PHE A 1 89 ? 19.082 -1.961 -22.302 1.00 79.75 89 PHE A O 1
ATOM 753 N N . MET A 1 90 ? 21.182 -1.677 -21.567 1.00 76.12 90 MET A N 1
ATOM 754 C CA . MET A 1 90 ? 21.016 -0.256 -21.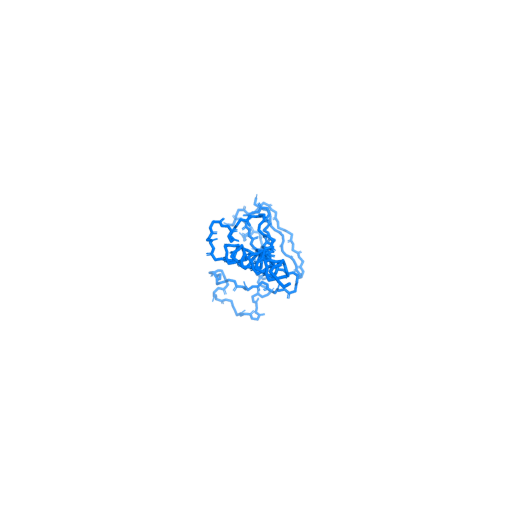247 1.00 76.12 90 MET A CA 1
ATOM 755 C C . MET A 1 90 ? 20.770 0.599 -22.491 1.00 76.12 90 MET A C 1
ATOM 757 O O . MET A 1 90 ? 19.879 1.448 -22.470 1.00 76.12 90 MET A O 1
ATOM 761 N N . GLN A 1 91 ? 21.514 0.361 -23.576 1.00 77.25 91 GLN A N 1
ATOM 762 C CA . GLN A 1 91 ? 21.353 1.117 -24.820 1.00 77.25 91 GLN A CA 1
ATOM 763 C C . GLN A 1 91 ? 19.973 0.928 -25.445 1.00 77.25 91 GLN A C 1
ATOM 765 O O . GLN A 1 91 ? 19.344 1.906 -25.845 1.00 77.25 91 GLN A O 1
ATOM 770 N N . VAL A 1 92 ? 19.486 -0.314 -25.504 1.00 80.00 92 VAL A N 1
ATOM 771 C CA . VAL A 1 92 ? 18.182 -0.630 -26.108 1.00 80.00 92 VAL A CA 1
ATOM 772 C C . VAL A 1 92 ? 17.028 -0.030 -25.299 1.00 80.00 92 VAL A C 1
ATOM 774 O O . VAL A 1 92 ? 16.024 0.387 -25.872 1.00 80.00 92 VAL A O 1
ATOM 777 N N . ASN A 1 93 ? 17.175 0.056 -23.975 1.00 71.31 93 ASN A N 1
ATOM 778 C CA . ASN A 1 93 ? 16.126 0.550 -23.080 1.00 71.31 93 ASN A CA 1
ATOM 779 C C . ASN A 1 93 ? 16.265 2.037 -22.699 1.00 71.31 93 ASN A C 1
ATOM 781 O O . ASN A 1 93 ? 15.468 2.529 -21.892 1.00 71.31 93 ASN A O 1
ATOM 785 N N . ALA A 1 94 ? 17.238 2.741 -23.292 1.00 75.44 94 ALA A N 1
ATOM 786 C CA . ALA A 1 94 ? 17.556 4.144 -23.030 1.00 75.44 94 ALA A CA 1
ATOM 787 C C . ALA A 1 94 ? 17.805 4.452 -21.539 1.00 75.44 94 ALA A C 1
ATOM 789 O O . ALA A 1 94 ? 17.349 5.472 -21.028 1.00 75.44 94 ALA A O 1
ATOM 790 N N . PHE A 1 95 ? 18.515 3.564 -20.837 1.00 73.12 95 PHE A N 1
ATOM 791 C CA . PHE A 1 95 ? 18.948 3.815 -19.460 1.00 73.12 95 PHE A CA 1
ATOM 792 C C . PHE A 1 95 ? 20.288 4.552 -19.451 1.00 73.12 95 PHE A C 1
ATOM 794 O O . PHE A 1 95 ? 21.256 4.094 -20.063 1.00 73.12 95 PHE A O 1
ATOM 801 N N . SER A 1 96 ? 20.366 5.671 -18.732 1.00 67.25 96 SER A N 1
ATOM 802 C CA . SER A 1 96 ? 21.594 6.458 -18.590 1.00 67.25 96 SER A CA 1
ATOM 803 C C . SER A 1 96 ? 22.554 5.860 -17.560 1.00 67.25 96 SER A C 1
ATOM 805 O O . SER A 1 96 ? 23.775 5.935 -17.740 1.00 67.25 96 SER A O 1
ATOM 807 N N . ARG A 1 97 ? 22.037 5.232 -16.493 1.00 63.78 97 ARG A N 1
ATOM 808 C CA . ARG A 1 97 ? 22.839 4.592 -15.433 1.00 63.78 97 ARG A CA 1
ATOM 809 C C . ARG A 1 97 ? 22.159 3.335 -14.903 1.00 63.78 97 ARG A C 1
ATOM 811 O O . ARG A 1 97 ? 20.945 3.305 -14.751 1.00 63.78 97 ARG A O 1
ATOM 818 N N . MET A 1 98 ? 22.947 2.306 -14.591 1.00 67.06 98 MET A N 1
ATOM 819 C CA . MET A 1 98 ? 22.464 1.073 -13.965 1.00 67.06 98 MET A CA 1
ATOM 820 C C . MET A 1 98 ? 23.436 0.628 -12.868 1.00 67.06 98 MET A C 1
ATOM 822 O O . MET A 1 98 ? 24.593 0.312 -13.145 1.00 67.06 98 MET A O 1
ATOM 826 N N . GLY A 1 99 ? 22.966 0.617 -11.623 1.00 58.84 99 GLY A N 1
ATOM 827 C CA . GLY A 1 99 ? 23.643 0.020 -10.476 1.00 58.84 99 GLY A CA 1
ATOM 828 C C . GLY A 1 99 ? 23.015 -1.331 -10.151 1.00 58.84 99 GLY A C 1
ATOM 829 O O . GLY A 1 99 ? 21.792 -1.451 -10.123 1.00 58.84 99 GLY A O 1
ATOM 830 N N . TYR A 1 100 ? 23.833 -2.354 -9.920 1.00 63.81 100 TYR A N 1
ATOM 831 C CA . TYR A 1 100 ? 23.350 -3.680 -9.544 1.00 63.81 100 TYR A CA 1
ATOM 832 C C . TYR A 1 100 ? 24.213 -4.295 -8.439 1.00 63.81 100 TYR A C 1
ATOM 834 O O . TYR A 1 100 ? 25.432 -4.122 -8.429 1.00 63.81 100 TYR A O 1
ATOM 842 N N . ASP A 1 101 ? 23.570 -5.046 -7.551 1.00 57.97 101 ASP A N 1
ATOM 843 C CA . ASP A 1 101 ? 24.186 -6.018 -6.643 1.00 57.97 101 ASP A CA 1
ATOM 844 C C . ASP A 1 101 ? 23.355 -7.317 -6.683 1.00 57.97 101 ASP A C 1
ATOM 846 O O . ASP A 1 101 ? 22.348 -7.392 -7.391 1.00 57.97 101 ASP A O 1
ATOM 850 N N . ASN A 1 102 ? 23.750 -8.345 -5.934 1.00 52.72 102 ASN A N 1
ATOM 851 C CA . ASN A 1 102 ? 23.042 -9.625 -5.850 1.00 52.72 102 ASN A CA 1
ATOM 852 C C . ASN A 1 102 ? 21.567 -9.483 -5.435 1.00 52.72 102 ASN A C 1
ATOM 854 O O . ASN A 1 102 ? 20.763 -10.356 -5.761 1.00 52.72 102 ASN A O 1
ATOM 858 N N . ASP A 1 103 ? 21.220 -8.388 -4.753 1.00 46.91 103 ASP A N 1
ATOM 859 C CA . ASP A 1 103 ? 19.902 -8.177 -4.156 1.00 46.91 103 ASP A CA 1
ATOM 860 C C . ASP A 1 103 ? 19.101 -7.019 -4.782 1.00 46.91 103 ASP A C 1
ATOM 862 O O . ASP A 1 103 ? 17.882 -6.970 -4.612 1.00 46.91 103 ASP A O 1
ATOM 866 N N . TYR A 1 104 ? 19.742 -6.093 -5.510 1.00 49.53 104 TYR A N 1
ATOM 867 C CA . TYR A 1 104 ? 19.096 -4.854 -5.965 1.00 49.53 104 TYR A CA 1
ATOM 868 C C . TYR A 1 104 ? 19.548 -4.428 -7.362 1.00 49.53 104 TYR A C 1
ATOM 870 O O . TYR A 1 104 ? 20.730 -4.490 -7.691 1.00 49.53 104 TYR A O 1
ATOM 878 N N . LEU A 1 105 ? 18.596 -3.933 -8.156 1.00 63.81 105 LEU A N 1
ATOM 879 C CA . LEU A 1 105 ? 18.831 -3.267 -9.434 1.00 63.81 105 LEU A CA 1
ATOM 880 C C . LEU A 1 105 ? 18.249 -1.853 -9.341 1.00 63.81 105 LEU A C 1
ATOM 882 O O . LEU A 1 105 ? 17.069 -1.693 -9.038 1.00 63.81 105 LEU A O 1
ATOM 886 N N . ILE A 1 106 ? 19.074 -0.845 -9.599 1.00 60.34 106 ILE A N 1
ATOM 887 C CA . ILE A 1 106 ? 18.667 0.557 -9.691 1.00 60.34 106 ILE A CA 1
ATOM 888 C C . ILE A 1 106 ? 19.027 1.022 -11.099 1.00 60.34 106 ILE A C 1
ATOM 890 O O . ILE A 1 106 ? 20.180 0.896 -11.510 1.00 60.34 106 ILE A O 1
ATOM 894 N N . ALA A 1 107 ? 18.056 1.540 -11.842 1.00 60.47 107 ALA A N 1
ATOM 895 C CA . ALA A 1 107 ? 18.277 2.108 -13.165 1.00 60.47 107 ALA A CA 1
ATOM 896 C C . ALA A 1 107 ? 17.709 3.527 -13.218 1.00 60.47 107 ALA A C 1
ATOM 898 O O . ALA A 1 107 ? 16.630 3.779 -12.691 1.00 60.47 107 ALA A O 1
ATOM 899 N N . GLU A 1 108 ? 18.448 4.436 -13.846 1.00 53.47 108 GLU A N 1
ATOM 900 C CA . GLU A 1 108 ? 18.031 5.810 -14.127 1.00 53.47 108 GLU A CA 1
ATOM 901 C C . GLU A 1 108 ? 17.820 5.928 -15.643 1.00 53.47 108 GLU A C 1
ATOM 903 O O . GLU A 1 108 ? 18.663 5.459 -16.422 1.00 53.47 108 GLU A O 1
ATOM 908 N N . ARG A 1 109 ? 16.682 6.490 -16.063 1.00 54.94 109 ARG A N 1
ATOM 909 C CA . ARG A 1 109 ? 16.453 6.884 -17.460 1.00 54.94 109 ARG A CA 1
ATOM 910 C C . ARG A 1 109 ? 17.049 8.258 -17.699 1.00 54.94 109 ARG A C 1
ATOM 912 O O . ARG A 1 109 ? 16.494 9.238 -17.169 1.00 54.94 109 ARG A O 1
#

Organism: Staphylococcus chromogenes (NCBI:txid46126)

Secondary structure (DSSP, 8-state):
-HHHHHHHHHHHHHHHHHHHHHHHHHH-HHHHT-TT-TTS-----EE-TTS-EEPPTTPPPP----TTTTTS-HHHHTTHHHHS-HHHHHHHTT-SEEEE-SS-EEEE-

Foldseek 3Di:
DVVVVVVVVVVVVVVVVVVVVVCCCCPVPVNVPDPPRPPNPPPVQVAPPVGHRDDDPPDDDDDDDDPVCVPPDPVCVLVVVVPDDPVVVCVVVVWPDWDDDSVDIDTHD